Protein AF-A0A6A5QV80-F1 (afdb_monomer)

Solvent-accessible surface area (backbone atoms only — not comparable to full-atom values): 5969 Å² total; per-residue (Å²): 132,84,46,29,39,36,25,45,33,36,29,48,87,46,81,42,94,85,45,54,54,39,52,29,40,38,40,28,44,83,92,55,65,40,21,38,32,45,32,51,43,80,76,35,73,96,61,47,35,43,42,76,47,79,41,78,70,37,58,73,84,38,91,56,51,80,46,73,46,82,73,49,76,40,48,68,88,49,48,67,58,51,54,49,56,62,69,69,54,77,53,57,68,71,70,76,64,67,78,79,82,125

Mean predicted aligned error: 7.49 Å

InterPro domains:
  IPR046670 Protein of unknown function DUF6540 [PF20174] (16-96)

Foldseek 3Di:
DWWKWWKKFWFFPCPDLQTHIFIWIWIGTPPDQFTKIFGFDQPDSVFSDTDTDIDGRHGPPDPRTPDMDTDDIGDPVCVVVVSVVSNPPDRDGGPPDDPPPD

pLDDT: mean 78.64, std 13.97, range [35.72, 94.88]

Sequence (102 aa):
MSHYTLSIGVYGDGEDPSHRSHWGFLMSKPGQAVGNLLHVQLISLQGLVYQFETRSGHPLQSQTCKGMVLLDYIQPANYNQVVKIISEEPAPRNGKVRIPLL

Radius of gyration: 14.05 Å; Cα contacts (8 Å, |Δi|>4): 189; chains: 1; bounding box: 36×27×35 Å

Structure (mmCIF, N/CA/C/O backbone):
data_AF-A0A6A5QV80-F1
#
_entry.id   AF-A0A6A5QV80-F1
#
loop_
_atom_site.group_PDB
_atom_site.id
_atom_site.type_symbol
_atom_site.label_atom_id
_atom_site.label_alt_id
_atom_site.label_comp_id
_atom_site.label_asym_id
_atom_site.label_entity_id
_atom_site.label_seq_id
_atom_site.pdbx_PDB_ins_code
_atom_site.Cartn_x
_atom_site.Cartn_y
_atom_site.Cartn_z
_atom_site.occupancy
_atom_site.B_iso_or_equiv
_atom_site.auth_seq_id
_atom_site.auth_comp_id
_atom_site.auth_asym_id
_atom_site.auth_atom_id
_atom_site.pdbx_PDB_model_num
ATOM 1 N N . MET A 1 1 ? -18.426 -0.059 14.785 1.00 58.78 1 MET A N 1
ATOM 2 C CA . MET A 1 1 ? -17.767 -1.324 14.383 1.00 58.78 1 MET A CA 1
ATOM 3 C C . MET A 1 1 ? -16.326 -1.021 14.016 1.00 58.78 1 MET A C 1
ATOM 5 O O . MET A 1 1 ? -16.105 -0.060 13.285 1.00 58.78 1 MET A O 1
ATOM 9 N N . SER A 1 2 ? -15.358 -1.771 14.551 1.00 85.88 2 SER A N 1
ATOM 10 C CA . SER A 1 2 ? -13.952 -1.606 14.171 1.00 85.88 2 SER A CA 1
ATOM 11 C C . SER A 1 2 ? -13.755 -2.113 12.743 1.00 85.88 2 SER A C 1
ATOM 13 O O . SER A 1 2 ? -14.153 -3.226 12.415 1.00 85.88 2 SER A O 1
ATOM 15 N N . HIS A 1 3 ? -13.176 -1.280 11.888 1.00 91.62 3 HIS A N 1
ATOM 16 C CA . HIS A 1 3 ? -12.812 -1.620 10.517 1.00 91.62 3 HIS A CA 1
ATOM 17 C C . HIS A 1 3 ? -11.470 -0.970 10.186 1.00 91.62 3 HIS A C 1
ATOM 19 O O . HIS A 1 3 ? -11.021 -0.056 10.884 1.00 91.62 3 HIS A O 1
ATOM 25 N N . TYR A 1 4 ? -10.832 -1.464 9.137 1.00 93.44 4 TYR A N 1
ATOM 26 C CA . TYR A 1 4 ? -9.697 -0.818 8.500 1.00 93.44 4 TYR A CA 1
ATOM 27 C C . TYR A 1 4 ? -10.173 -0.142 7.217 1.00 93.44 4 TYR A C 1
ATOM 29 O O . TYR A 1 4 ? -11.094 -0.625 6.573 1.00 93.44 4 TYR A O 1
ATOM 37 N N . THR A 1 5 ? -9.564 0.965 6.834 1.00 94.00 5 THR A N 1
ATOM 38 C CA . THR A 1 5 ? -9.694 1.539 5.495 1.00 94.00 5 THR A CA 1
ATOM 39 C C . THR A 1 5 ? -8.597 0.968 4.614 1.00 94.00 5 THR A C 1
ATOM 41 O O . THR A 1 5 ? -7.443 0.932 5.042 1.00 94.00 5 THR A O 1
ATOM 44 N N . LEU A 1 6 ? -8.949 0.543 3.404 1.00 93.12 6 LEU A N 1
ATOM 45 C CA . LEU A 1 6 ? -8.016 0.273 2.317 1.00 93.12 6 LEU A CA 1
ATOM 46 C C . LEU A 1 6 ? -8.055 1.446 1.355 1.00 93.12 6 LEU A C 1
ATOM 48 O O . LEU A 1 6 ? -9.103 1.733 0.782 1.00 93.12 6 LEU A O 1
ATOM 52 N N . SER A 1 7 ? -6.913 2.078 1.144 1.00 91.62 7 SER A N 1
ATOM 53 C CA . SER A 1 7 ? -6.777 3.181 0.200 1.00 91.62 7 SER A CA 1
ATOM 54 C C . SER A 1 7 ? -5.645 2.911 -0.779 1.00 91.62 7 SER A C 1
ATOM 56 O O . SER A 1 7 ? -4.678 2.236 -0.433 1.00 91.62 7 SER A O 1
ATOM 58 N N . ILE A 1 8 ? -5.736 3.474 -1.979 1.00 89.56 8 ILE A N 1
ATOM 59 C CA . ILE A 1 8 ? -4.609 3.575 -2.908 1.00 89.56 8 ILE A CA 1
ATOM 60 C C . ILE A 1 8 ? -4.015 4.979 -2.815 1.00 89.56 8 ILE A C 1
ATOM 62 O O . ILE A 1 8 ? -4.733 5.971 -2.932 1.00 89.56 8 ILE A O 1
ATOM 66 N N . GLY A 1 9 ? -2.714 5.058 -2.550 1.00 87.06 9 GLY A N 1
ATOM 67 C CA . GLY A 1 9 ? -1.938 6.293 -2.544 1.00 87.06 9 GLY A CA 1
ATOM 68 C C . GLY A 1 9 ? -1.062 6.383 -3.788 1.00 87.06 9 GLY A C 1
ATOM 69 O O . GLY A 1 9 ? -0.450 5.388 -4.180 1.00 87.06 9 GLY A O 1
ATOM 70 N N . VAL A 1 10 ? -0.993 7.568 -4.390 1.00 84.31 10 VAL A N 1
ATOM 71 C CA . VAL A 1 10 ? -0.050 7.895 -5.466 1.00 84.31 10 VAL A CA 1
ATOM 72 C C . VAL A 1 10 ? 1.104 8.686 -4.871 1.00 84.31 10 VAL A C 1
ATOM 74 O O . VAL A 1 10 ? 0.898 9.664 -4.151 1.00 84.31 10 VAL A O 1
ATOM 77 N N . TYR A 1 11 ? 2.321 8.265 -5.181 1.00 79.50 11 TYR A N 1
ATOM 78 C CA . TYR A 1 11 ? 3.557 8.776 -4.616 1.00 79.50 11 TYR A CA 1
ATOM 79 C C . TYR A 1 11 ? 4.496 9.257 -5.715 1.00 79.50 11 TYR A C 1
ATOM 81 O O . TYR A 1 11 ? 4.632 8.604 -6.748 1.00 79.50 11 TYR A O 1
ATOM 89 N N . GLY A 1 12 ? 5.183 10.372 -5.462 1.00 76.06 12 GLY A N 1
ATOM 90 C CA . GLY A 1 12 ? 6.089 11.004 -6.424 1.00 76.06 12 GLY A CA 1
ATOM 91 C C . GLY A 1 12 ? 5.360 11.825 -7.494 1.00 76.06 12 GLY A C 1
ATOM 92 O O . GLY A 1 12 ? 4.299 11.438 -7.982 1.00 76.06 12 GLY A O 1
ATOM 93 N N . ASP A 1 13 ? 5.943 12.968 -7.854 1.00 70.81 13 ASP A N 1
ATOM 94 C CA . ASP A 1 13 ? 5.348 13.943 -8.781 1.00 70.81 13 ASP A CA 1
ATOM 95 C C . ASP A 1 13 ? 5.261 13.449 -10.230 1.00 70.81 13 ASP A C 1
ATOM 97 O O . ASP A 1 13 ? 4.465 13.959 -11.007 1.00 70.81 13 ASP A O 1
ATOM 101 N N . GLY A 1 14 ? 6.078 12.464 -10.620 1.00 68.56 14 GLY A N 1
ATOM 102 C CA . GLY A 1 14 ? 6.096 11.957 -11.998 1.00 68.56 14 GLY A CA 1
ATOM 103 C C . GLY A 1 14 ? 6.697 12.925 -13.018 1.00 68.56 14 GLY A C 1
ATOM 104 O O . GLY A 1 14 ? 6.858 12.555 -14.179 1.00 68.56 14 GLY A O 1
ATOM 105 N N . GLU A 1 15 ? 7.076 14.125 -12.579 1.00 69.62 15 GLU A N 1
ATOM 106 C CA . GLU A 1 15 ? 7.725 15.167 -13.377 1.00 69.62 15 GLU A CA 1
ATOM 107 C C . GLU A 1 15 ? 9.193 14.845 -13.685 1.00 69.62 15 GLU A C 1
ATOM 109 O O . GLU A 1 15 ? 9.725 15.267 -14.710 1.00 69.62 15 GLU A O 1
ATOM 114 N N . ASP A 1 16 ? 9.845 14.056 -12.827 1.00 66.81 16 ASP A N 1
ATOM 115 C CA . ASP A 1 16 ? 11.210 13.582 -13.037 1.00 66.81 16 ASP A CA 1
ATOM 116 C C . ASP A 1 16 ? 11.187 12.143 -13.589 1.00 66.81 16 ASP A C 1
ATOM 118 O O . ASP A 1 16 ? 10.696 11.226 -12.917 1.00 66.81 16 ASP A O 1
ATOM 122 N N . PRO A 1 17 ? 11.763 11.884 -14.780 1.00 65.88 17 PRO A N 1
ATOM 123 C CA . PRO A 1 17 ? 11.951 10.532 -15.309 1.00 65.88 17 PRO A CA 1
ATOM 124 C C . PRO A 1 17 ? 12.710 9.594 -14.356 1.00 65.88 17 PRO A C 1
ATOM 126 O O . PRO A 1 17 ? 12.566 8.372 -14.474 1.00 65.88 17 PRO A O 1
ATOM 129 N N . SER A 1 18 ? 13.484 10.179 -13.435 1.00 63.19 18 SER A N 1
ATOM 130 C CA . SER A 1 18 ? 14.262 9.562 -12.356 1.00 63.19 18 SER A CA 1
ATOM 131 C C . SER A 1 18 ? 13.447 9.335 -11.070 1.00 63.19 18 SER A C 1
ATOM 133 O O . SER A 1 18 ? 13.825 8.545 -10.215 1.00 63.19 18 SE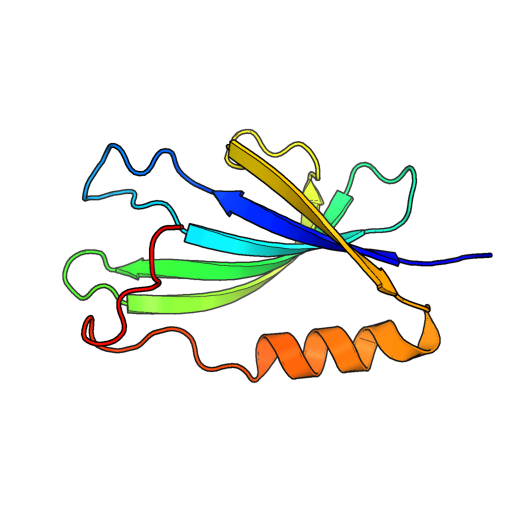R A O 1
ATOM 135 N N . HIS A 1 19 ? 12.290 9.975 -10.919 1.00 63.12 19 HIS A N 1
ATOM 136 C CA . HIS A 1 19 ? 11.407 9.816 -9.760 1.00 63.12 19 HIS A CA 1
ATOM 137 C C . HIS A 1 19 ? 9.956 9.702 -10.221 1.00 63.12 19 HIS A C 1
ATOM 139 O O . HIS A 1 19 ? 9.088 10.509 -9.884 1.00 63.12 19 HIS A O 1
ATOM 145 N N . ARG A 1 20 ? 9.702 8.669 -11.032 1.00 70.31 20 ARG A N 1
ATOM 146 C CA . ARG A 1 20 ? 8.374 8.405 -11.589 1.00 70.31 20 ARG A CA 1
ATOM 147 C C . ARG A 1 20 ? 7.340 8.202 -10.489 1.00 70.31 20 ARG A C 1
ATOM 149 O O . ARG A 1 20 ? 7.627 7.596 -9.448 1.00 70.31 20 ARG A O 1
ATOM 156 N N . SER A 1 21 ? 6.116 8.635 -10.782 1.00 74.12 21 SER A N 1
ATOM 157 C CA . SER A 1 21 ? 4.976 8.320 -9.939 1.00 74.12 21 SER A CA 1
ATOM 158 C C . SER A 1 21 ? 4.812 6.812 -9.816 1.00 74.12 21 SER A C 1
ATOM 160 O O . SER A 1 21 ? 5.006 6.051 -10.769 1.00 74.12 21 SER A O 1
ATOM 162 N N . HIS A 1 22 ? 4.465 6.387 -8.617 1.00 76.75 22 HIS A N 1
ATOM 163 C CA . HIS A 1 22 ? 4.214 5.001 -8.274 1.00 76.75 22 HIS A CA 1
ATOM 164 C C . HIS A 1 22 ? 3.088 4.950 -7.247 1.00 76.75 22 HIS A C 1
ATOM 166 O O . HIS A 1 22 ? 2.695 5.973 -6.688 1.00 76.75 22 HIS A O 1
ATOM 172 N N . TRP A 1 23 ? 2.517 3.773 -7.036 1.00 80.94 23 TRP A N 1
ATOM 173 C CA . TRP A 1 23 ? 1.363 3.617 -6.163 1.00 80.94 23 TRP A CA 1
ATOM 174 C C . TRP A 1 23 ? 1.625 2.576 -5.079 1.00 80.94 23 TRP A C 1
ATOM 176 O O . TRP A 1 23 ? 2.476 1.693 -5.208 1.00 80.94 23 TRP A O 1
ATOM 186 N N . GLY A 1 24 ? 0.892 2.707 -3.982 1.00 87.19 24 GLY A N 1
ATOM 187 C CA . GLY A 1 24 ? 0.905 1.765 -2.873 1.00 87.19 24 GLY A CA 1
ATOM 188 C C . GLY A 1 24 ? -0.469 1.678 -2.233 1.00 87.19 24 GLY A C 1
ATOM 189 O O . GLY A 1 24 ? -1.255 2.625 -2.294 1.00 87.19 24 GLY A O 1
ATOM 190 N N . PHE A 1 25 ? -0.760 0.543 -1.611 1.00 90.88 25 PHE A N 1
ATOM 191 C CA . PHE A 1 25 ? -1.953 0.391 -0.794 1.00 90.88 25 PHE A CA 1
ATOM 192 C C . PHE A 1 25 ? -1.651 0.771 0.646 1.00 90.88 25 PHE A C 1
ATOM 194 O O . PHE A 1 25 ? -0.642 0.359 1.214 1.00 90.88 25 PHE A O 1
ATOM 201 N N . LEU A 1 26 ? -2.550 1.525 1.259 1.00 91.44 26 LEU A N 1
ATOM 202 C CA . LEU A 1 26 ? -2.447 1.929 2.648 1.00 91.44 26 LEU A CA 1
ATOM 203 C C . LEU A 1 26 ? -3.628 1.366 3.428 1.00 91.44 26 LEU A C 1
ATOM 205 O O . LEU A 1 26 ? -4.786 1.626 3.103 1.00 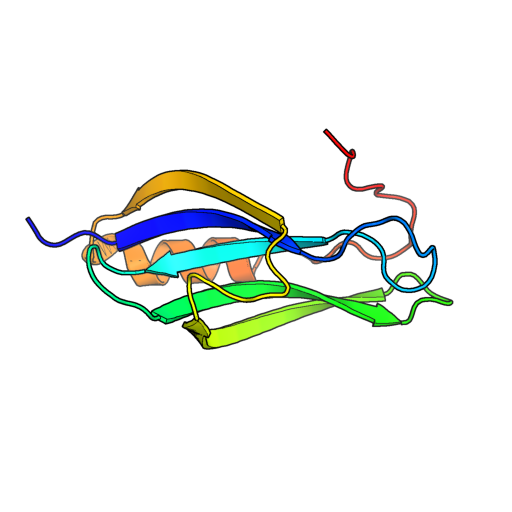91.44 26 LEU A O 1
ATOM 209 N N . MET A 1 27 ? -3.316 0.597 4.467 1.00 92.69 27 MET A N 1
ATOM 210 C CA . MET A 1 27 ? -4.296 0.045 5.392 1.00 92.69 27 MET A CA 1
ATOM 211 C C . MET A 1 27 ? -4.190 0.752 6.738 1.00 92.69 27 MET A C 1
ATOM 213 O O . MET A 1 27 ? -3.163 0.662 7.409 1.00 92.69 27 MET A O 1
ATOM 217 N N . SER A 1 28 ? -5.246 1.422 7.179 1.00 92.62 28 SER A N 1
ATOM 218 C CA . SER A 1 28 ? -5.245 2.146 8.456 1.00 92.62 28 SER A CA 1
ATOM 219 C C . SER A 1 28 ? -6.565 1.990 9.195 1.00 92.62 28 SER A C 1
ATOM 221 O O . SER A 1 28 ? -7.550 1.513 8.642 1.00 92.62 28 SER A O 1
ATOM 223 N N . LYS A 1 29 ? -6.587 2.329 10.484 1.00 90.94 29 LYS A N 1
ATOM 224 C CA . LYS A 1 29 ? -7.846 2.442 11.229 1.00 90.94 29 LYS A CA 1
ATOM 225 C C . LYS A 1 29 ? -8.343 3.887 11.155 1.00 90.94 29 LYS A C 1
ATOM 227 O O . LYS A 1 29 ? -7.513 4.799 11.210 1.00 90.94 29 LYS A O 1
ATOM 232 N N . PRO A 1 30 ? -9.666 4.114 11.124 1.00 85.88 30 PRO A N 1
ATOM 233 C CA . PRO A 1 30 ? -10.225 5.454 11.242 1.00 85.88 30 PRO A CA 1
ATOM 234 C C . PRO A 1 30 ? -9.664 6.199 12.458 1.00 85.88 30 PRO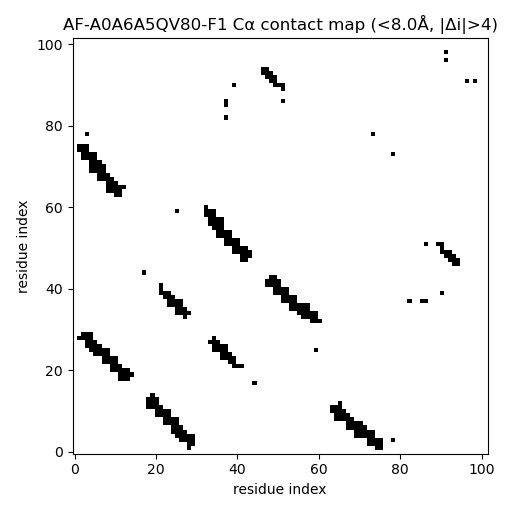 A C 1
ATOM 236 O O . PRO A 1 30 ? -9.567 5.635 13.550 1.00 85.88 30 PRO A O 1
ATOM 239 N N . GLY A 1 31 ? -9.284 7.461 12.259 1.00 83.94 31 GLY A N 1
ATOM 240 C CA . GLY A 1 31 ? -8.746 8.327 13.312 1.00 83.94 31 GLY A CA 1
ATOM 241 C C . GLY A 1 31 ? -7.283 8.074 13.697 1.00 83.94 31 GLY A C 1
ATOM 242 O O . GLY A 1 31 ? -6.767 8.780 14.557 1.00 83.94 31 GLY A O 1
ATOM 243 N N . GLN A 1 32 ? -6.594 7.104 13.087 1.00 85.88 32 GLN A N 1
ATOM 244 C CA . GLN A 1 32 ? -5.145 6.958 13.253 1.00 85.88 32 GLN A CA 1
ATOM 245 C C . GLN A 1 32 ? -4.394 7.910 12.321 1.00 85.88 32 GLN A C 1
ATOM 247 O O . GLN A 1 32 ? -4.859 8.203 11.226 1.00 85.88 32 GLN A O 1
ATOM 252 N N . ALA A 1 33 ? -3.211 8.359 12.746 1.00 86.69 33 ALA A N 1
ATOM 253 C CA . ALA A 1 33 ? -2.294 9.141 11.911 1.00 86.69 33 ALA A CA 1
ATOM 254 C C . ALA A 1 33 ? -1.331 8.259 11.093 1.00 86.69 33 ALA A C 1
ATOM 256 O O . ALA A 1 33 ? -0.669 8.742 10.175 1.00 86.69 33 ALA A O 1
ATOM 257 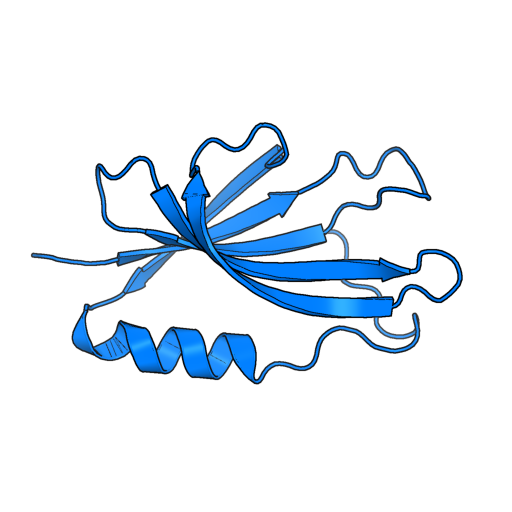N N . VAL A 1 34 ? -1.274 6.961 11.409 1.00 89.62 34 VAL A N 1
ATOM 258 C CA . VAL A 1 34 ? -0.390 5.981 10.773 1.00 89.62 34 VAL A CA 1
ATOM 259 C C . VAL A 1 34 ? -1.155 4.737 10.314 1.00 89.62 34 VAL A C 1
ATOM 261 O O . VAL A 1 34 ? -2.232 4.422 10.827 1.00 89.62 34 VAL A O 1
ATOM 264 N N . GLY A 1 35 ? -0.583 4.012 9.356 1.00 90.19 35 GLY A N 1
ATOM 265 C CA . GLY A 1 35 ? -1.102 2.752 8.834 1.00 90.19 35 GLY A CA 1
ATOM 266 C C . GLY A 1 35 ? 0.006 1.811 8.369 1.00 90.19 35 GLY A C 1
ATOM 267 O O . GLY A 1 35 ? 1.192 2.072 8.560 1.00 90.19 35 GLY A O 1
ATOM 268 N N . ASN A 1 36 ? -0.392 0.707 7.749 1.00 91.06 36 ASN A N 1
ATOM 269 C CA . ASN A 1 36 ? 0.513 -0.231 7.103 1.00 91.06 36 ASN A CA 1
ATOM 270 C C . ASN A 1 36 ? 0.491 0.026 5.601 1.00 91.06 36 ASN A C 1
ATOM 272 O O . ASN A 1 36 ? -0.557 -0.080 4.961 1.00 91.06 36 ASN A O 1
ATOM 276 N N . LEU A 1 37 ? 1.648 0.398 5.067 1.00 88.88 37 LEU A N 1
ATOM 277 C CA . LEU A 1 37 ? 1.851 0.652 3.654 1.00 88.88 37 LEU A CA 1
ATOM 278 C C . LEU A 1 37 ? 2.345 -0.629 2.978 1.00 88.88 37 LEU A C 1
ATOM 280 O O . LEU A 1 37 ? 3.355 -1.197 3.388 1.00 88.88 37 LEU A O 1
ATOM 284 N N . LEU A 1 38 ? 1.644 -1.048 1.934 1.00 87.38 38 LEU A N 1
ATOM 285 C CA . LEU A 1 38 ? 1.978 -2.147 1.036 1.00 87.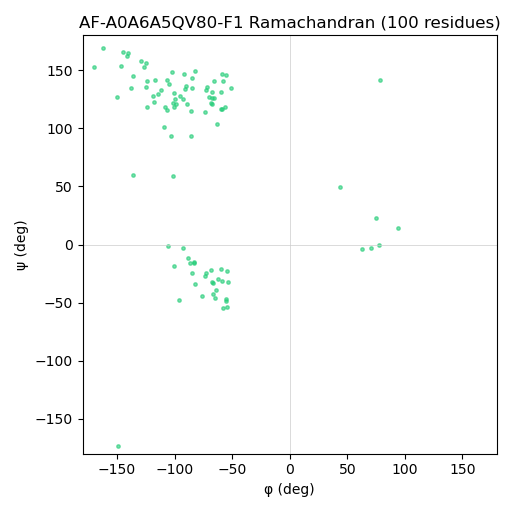38 38 LEU A CA 1
ATOM 286 C C . LEU A 1 38 ? 2.372 -1.509 -0.300 1.00 87.38 38 LEU A C 1
ATOM 288 O O . LEU A 1 38 ? 1.526 -1.018 -1.047 1.00 87.38 38 LEU A O 1
ATOM 292 N N . HIS A 1 39 ? 3.670 -1.417 -0.545 1.00 83.25 39 HIS A N 1
ATOM 293 C CA . HIS A 1 39 ? 4.255 -0.488 -1.500 1.00 83.25 39 HIS A CA 1
ATOM 294 C C . HIS A 1 39 ? 4.955 -1.203 -2.648 1.00 83.25 39 HIS A C 1
ATOM 296 O O . HIS A 1 39 ? 5.665 -2.178 -2.427 1.00 83.25 39 HIS A O 1
ATOM 302 N N . VAL A 1 40 ? 4.837 -0.664 -3.862 1.00 77.62 40 VAL A N 1
ATOM 303 C CA . VAL A 1 40 ? 5.679 -1.052 -4.996 1.00 77.62 40 VAL A CA 1
ATOM 304 C C . VAL A 1 40 ? 6.732 0.039 -5.202 1.00 77.62 40 VAL A C 1
ATOM 306 O O . VAL A 1 40 ? 6.492 1.037 -5.881 1.00 77.62 40 VAL A O 1
ATOM 309 N N . GLN A 1 41 ? 7.904 -0.134 -4.590 1.00 76.31 41 GLN A N 1
ATOM 310 C CA . GLN A 1 41 ? 8.992 0.840 -4.659 1.00 76.31 41 GLN A CA 1
ATOM 311 C C . GLN A 1 41 ? 9.842 0.629 -5.915 1.00 76.31 41 GLN A C 1
ATOM 313 O O . GLN A 1 41 ? 10.258 -0.487 -6.224 1.00 76.31 41 GLN A O 1
ATOM 318 N N . LEU A 1 42 ? 10.168 1.717 -6.612 1.00 73.31 42 LEU A N 1
ATOM 319 C CA . LEU A 1 42 ? 11.183 1.720 -7.662 1.00 73.31 42 LEU A CA 1
ATOM 320 C C . LEU A 1 42 ? 12.580 1.638 -7.028 1.00 73.31 42 LEU A C 1
ATOM 322 O O . LEU A 1 42 ? 13.006 2.564 -6.342 1.00 73.31 42 LEU A O 1
ATOM 326 N N . ILE A 1 43 ? 13.286 0.531 -7.2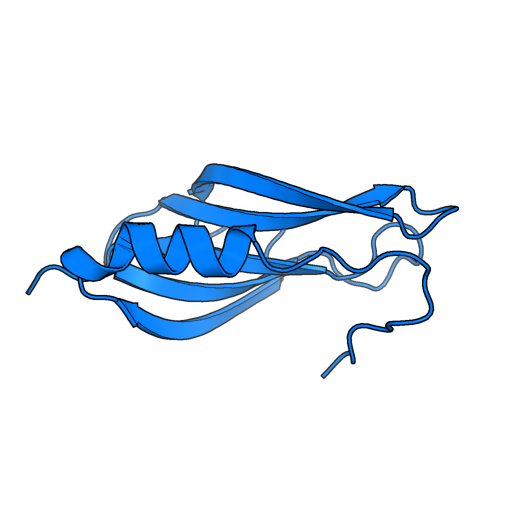55 1.00 77.06 43 ILE A N 1
ATOM 327 C CA . ILE A 1 43 ? 14.631 0.286 -6.708 1.00 77.06 43 ILE A CA 1
ATOM 328 C C . ILE A 1 43 ? 15.748 0.549 -7.724 1.00 77.06 43 ILE A C 1
ATOM 330 O O . ILE A 1 43 ? 16.900 0.730 -7.341 1.00 77.06 43 ILE A O 1
ATOM 334 N N . SER A 1 44 ? 15.433 0.589 -9.023 1.00 70.06 44 SER A N 1
ATOM 335 C CA . SER A 1 44 ? 16.393 0.968 -10.063 1.00 70.06 44 SER A CA 1
ATOM 336 C C . SER A 1 44 ? 15.703 1.629 -11.246 1.00 70.06 44 SER A C 1
ATOM 338 O O . SER A 1 44 ? 14.796 1.057 -11.849 1.00 70.06 44 SER A O 1
ATOM 340 N N . LEU A 1 45 ? 16.190 2.810 -11.617 1.00 69.38 45 LEU A N 1
ATOM 341 C CA . LEU A 1 45 ? 15.694 3.573 -12.756 1.00 69.38 45 LEU A CA 1
ATOM 342 C C . LEU A 1 45 ? 16.165 3.036 -14.094 1.00 69.38 45 LEU A C 1
ATOM 344 O O . LEU A 1 45 ? 15.358 2.898 -15.010 1.00 69.38 45 LEU A O 1
ATOM 348 N N . GLN A 1 46 ? 17.453 2.702 -14.198 1.00 69.12 46 GLN A N 1
ATOM 349 C CA . GLN A 1 46 ? 18.047 2.197 -15.435 1.00 69.12 46 GLN A CA 1
ATOM 350 C C . GLN A 1 46 ? 17.362 0.908 -15.913 1.00 69.12 46 GLN A C 1
ATOM 352 O O . GLN A 1 46 ? 17.262 0.688 -17.116 1.00 69.12 46 GLN A O 1
ATOM 357 N N . GLY A 1 47 ? 16.863 0.080 -14.986 1.00 64.50 47 GLY A N 1
ATOM 358 C CA . GLY A 1 47 ? 16.141 -1.156 -15.301 1.00 64.50 47 GLY A CA 1
ATOM 359 C C . GLY A 1 47 ? 14.626 -1.107 -15.092 1.00 64.50 47 GLY A C 1
ATOM 360 O O . GLY A 1 47 ? 13.972 -2.119 -15.338 1.00 64.50 47 GLY A O 1
ATOM 361 N N . LEU A 1 48 ? 14.071 0.019 -14.614 1.00 68.88 48 LEU A N 1
ATOM 362 C CA . LEU A 1 48 ? 12.687 0.120 -14.120 1.00 68.88 48 LEU A CA 1
ATOM 363 C C . LEU A 1 48 ? 12.317 -1.072 -13.224 1.00 68.88 48 LEU A C 1
ATOM 365 O O . LEU A 1 48 ? 11.322 -1.765 -13.445 1.00 68.88 48 LEU A O 1
ATOM 369 N N . VAL A 1 49 ? 13.186 -1.358 -12.256 1.00 70.44 49 VAL A N 1
ATOM 370 C CA . VAL A 1 49 ? 13.018 -2.498 -11.359 1.00 70.44 49 VAL A CA 1
ATOM 371 C C . VAL A 1 49 ? 12.203 -2.046 -10.166 1.00 70.44 49 VAL A C 1
ATOM 373 O O . VAL A 1 49 ? 12.614 -1.145 -9.434 1.00 70.44 49 VAL A O 1
ATOM 376 N N . TYR A 1 50 ? 11.066 -2.699 -9.967 1.00 73.81 50 TYR A N 1
ATOM 377 C CA . TYR A 1 50 ? 10.195 -2.466 -8.831 1.00 73.81 50 TYR A CA 1
ATOM 378 C C . TYR A 1 50 ? 10.291 -3.624 -7.842 1.00 73.81 50 TYR A C 1
ATOM 380 O O . TYR A 1 50 ? 10.379 -4.792 -8.232 1.00 73.81 50 TYR A O 1
ATOM 388 N N . GLN A 1 51 ? 10.251 -3.296 -6.559 1.00 76.56 51 GLN A N 1
ATOM 389 C CA . GLN A 1 51 ? 10.225 -4.256 -5.471 1.00 76.56 51 GLN A CA 1
ATOM 390 C C . GLN A 1 51 ? 9.026 -3.979 -4.576 1.00 76.56 51 GLN A C 1
ATOM 392 O O . GLN A 1 51 ? 8.738 -2.833 -4.232 1.00 76.56 51 GLN A O 1
ATOM 397 N N . PHE A 1 52 ? 8.336 -5.051 -4.200 1.00 80.69 52 PHE A N 1
ATOM 398 C CA . PHE A 1 52 ? 7.313 -4.975 -3.175 1.00 80.69 52 PHE A CA 1
ATOM 399 C C . PHE A 1 52 ? 7.963 -4.803 -1.798 1.00 80.69 52 PHE A C 1
ATOM 401 O O . PHE A 1 52 ? 8.890 -5.534 -1.444 1.00 80.69 52 PHE A O 1
ATOM 408 N N . GLU A 1 53 ? 7.455 -3.861 -1.019 1.00 84.25 53 GLU A N 1
ATOM 409 C CA . GLU A 1 53 ? 7.889 -3.578 0.341 1.00 84.25 53 GLU A CA 1
ATOM 410 C C . GLU A 1 53 ? 6.665 -3.378 1.239 1.00 84.25 53 GLU A C 1
ATOM 412 O O . GLU A 1 53 ? 5.655 -2.813 0.827 1.00 84.25 53 GLU A O 1
ATOM 417 N N . THR A 1 54 ? 6.752 -3.814 2.494 1.00 86.06 54 THR A N 1
ATOM 418 C CA . THR A 1 54 ? 5.748 -3.499 3.515 1.00 86.06 54 THR A CA 1
ATOM 419 C C . THR A 1 54 ? 6.369 -2.637 4.603 1.00 86.06 54 THR A C 1
ATOM 421 O O . THR A 1 54 ? 7.409 -2.992 5.154 1.00 86.06 54 THR A O 1
ATOM 424 N N . ARG A 1 55 ? 5.719 -1.520 4.945 1.00 87.50 55 ARG A N 1
ATOM 425 C CA . ARG A 1 55 ? 6.139 -0.622 6.028 1.00 87.50 55 ARG A CA 1
ATOM 426 C C . ARG A 1 55 ? 5.018 -0.443 7.040 1.00 87.50 55 ARG A C 1
ATOM 428 O O . ARG A 1 55 ? 3.959 0.093 6.716 1.00 87.50 55 ARG A O 1
ATOM 435 N N . SER A 1 56 ? 5.275 -0.848 8.277 1.00 88.56 56 SER A N 1
ATOM 436 C CA . SER A 1 56 ? 4.356 -0.627 9.395 1.00 88.56 56 SER A CA 1
ATOM 437 C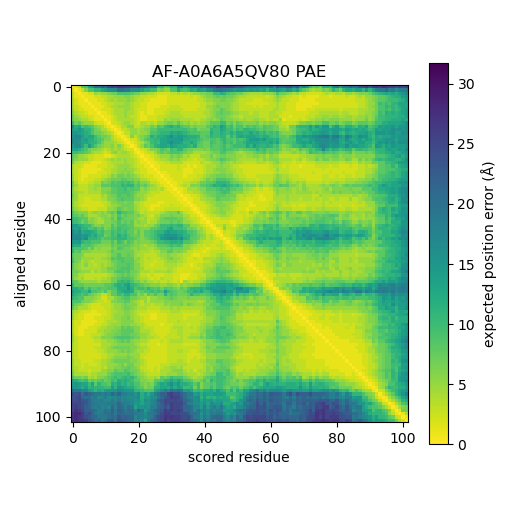 C . SER A 1 56 ? 4.560 0.755 10.013 1.00 88.56 56 SER A C 1
ATOM 439 O O . SER A 1 56 ? 5.691 1.223 10.121 1.00 88.56 56 SER A O 1
ATOM 441 N N . GLY A 1 57 ? 3.476 1.406 10.442 1.00 86.50 57 GLY A N 1
ATOM 442 C CA . GLY A 1 57 ? 3.547 2.739 11.059 1.00 86.50 57 GLY A CA 1
ATOM 443 C C . GLY A 1 57 ? 3.796 3.882 10.066 1.00 86.50 57 GLY A C 1
ATOM 444 O O . GLY A 1 57 ? 4.283 4.941 10.455 1.00 86.50 57 GLY A O 1
ATOM 445 N N . HIS A 1 58 ? 3.467 3.688 8.788 1.00 85.88 58 HIS A N 1
ATOM 446 C CA . HIS A 1 58 ? 3.610 4.710 7.759 1.00 85.88 58 HIS A CA 1
ATOM 447 C C . HIS A 1 58 ? 2.628 5.876 7.988 1.00 85.88 58 HIS A C 1
ATOM 449 O O . HIS A 1 58 ? 1.433 5.617 8.163 1.00 85.88 58 HIS A O 1
ATOM 455 N N . PRO A 1 59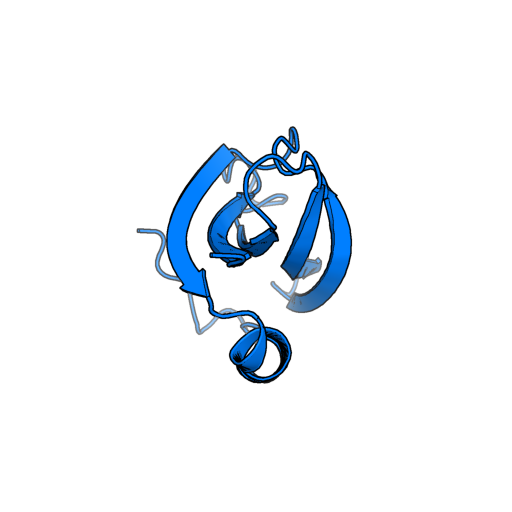 ? 3.079 7.144 7.957 1.00 85.19 59 PRO A N 1
ATOM 456 C CA . PRO A 1 59 ? 2.194 8.302 8.076 1.00 85.19 59 PRO A CA 1
ATOM 457 C C . PRO A 1 59 ? 1.143 8.357 6.961 1.00 85.19 59 PRO A C 1
ATOM 459 O O . PRO A 1 59 ? 1.478 8.273 5.782 1.00 85.19 59 PRO A O 1
ATOM 462 N N . LEU A 1 60 ? -0.125 8.565 7.322 1.00 77.25 60 LEU A N 1
ATOM 463 C CA . LEU A 1 60 ? -1.225 8.740 6.358 1.00 77.25 60 LEU A CA 1
ATOM 464 C C . LEU A 1 60 ? -1.110 10.047 5.564 1.00 77.25 60 LEU A C 1
ATOM 466 O O . LEU A 1 60 ? -1.490 10.100 4.399 1.00 77.25 60 LEU A O 1
ATOM 470 N N . GLN A 1 61 ? -0.558 11.088 6.187 1.00 77.31 61 GLN A N 1
ATOM 471 C CA . GLN A 1 61 ? -0.240 12.369 5.555 1.00 77.31 61 GLN A CA 1
ATOM 472 C C . GLN A 1 61 ? 1.261 12.446 5.253 1.00 77.31 61 GLN A C 1
ATOM 474 O O . GLN A 1 61 ? 1.979 13.295 5.780 1.00 77.31 61 GLN A O 1
ATOM 479 N N . SER A 1 62 ? 1.769 11.512 4.448 1.00 71.06 62 SER A N 1
ATOM 480 C CA . SER A 1 62 ? 3.155 11.584 3.978 1.00 71.06 62 SER A CA 1
ATOM 481 C C . SER A 1 62 ? 3.310 12.711 2.954 1.00 71.06 62 SER A C 1
ATOM 483 O O . SER A 1 62 ? 2.526 12.786 2.012 1.00 71.06 62 SER A O 1
ATOM 485 N N . GLN A 1 63 ? 4.368 13.524 3.066 1.00 61.03 63 GLN A N 1
ATOM 486 C CA . GLN A 1 63 ? 4.705 14.557 2.067 1.00 61.03 63 GLN A CA 1
ATOM 487 C C . GLN A 1 63 ? 4.959 13.973 0.668 1.00 61.03 63 GLN A C 1
ATOM 489 O O . GLN A 1 63 ? 4.877 14.674 -0.337 1.00 61.03 63 GLN A O 1
ATOM 494 N N . THR A 1 64 ? 5.271 12.678 0.600 1.00 70.44 64 THR A N 1
ATOM 495 C CA . THR A 1 64 ? 5.500 11.967 -0.658 1.00 70.44 64 THR A CA 1
ATOM 496 C C . THR A 1 64 ? 4.212 11.493 -1.327 1.00 70.44 64 THR A C 1
ATOM 498 O O . THR A 1 64 ? 4.263 11.153 -2.506 1.00 70.44 64 THR A O 1
ATOM 501 N N . CYS A 1 65 ? 3.082 11.465 -0.608 1.00 78.56 65 CYS A N 1
ATOM 502 C CA . CYS A 1 65 ? 1.778 11.075 -1.137 1.00 78.56 65 CYS A CA 1
ATOM 503 C C . CYS A 1 65 ? 1.107 12.295 -1.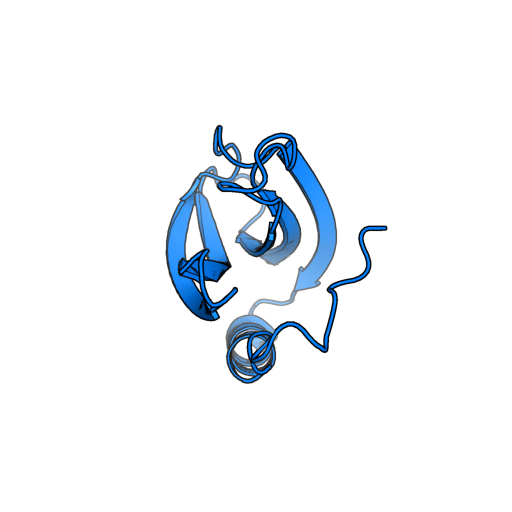779 1.00 78.56 65 CYS A C 1
ATOM 505 O O . CYS A 1 65 ? 0.796 13.271 -1.099 1.00 78.56 65 CYS A O 1
ATOM 507 N N . LYS A 1 66 ? 0.898 12.244 -3.093 1.00 81.25 66 LYS A N 1
ATOM 508 C CA . LYS A 1 66 ? 0.285 13.327 -3.878 1.00 81.25 66 LYS A CA 1
ATOM 509 C C . LYS A 1 66 ? -1.235 13.267 -3.864 1.00 81.25 66 LYS A C 1
ATOM 511 O O . LYS A 1 66 ? -1.898 14.286 -4.015 1.00 81.25 66 LYS A O 1
ATOM 516 N N . GLY A 1 67 ? -1.782 12.083 -3.632 1.00 82.44 67 GLY A N 1
ATOM 517 C CA . GLY A 1 67 ? -3.211 11.871 -3.508 1.00 82.44 67 GLY A CA 1
ATOM 518 C C . GLY A 1 67 ? -3.502 10.471 -3.003 1.00 82.44 67 GLY A C 1
ATOM 519 O O . GLY A 1 67 ? -2.718 9.546 -3.214 1.00 82.44 67 GLY A O 1
ATOM 520 N N . MET A 1 68 ? -4.636 10.323 -2.328 1.00 87.12 68 MET A N 1
ATOM 521 C CA . MET A 1 68 ? -5.093 9.044 -1.810 1.00 87.12 68 MET A CA 1
ATOM 522 C C . MET A 1 68 ? -6.590 8.898 -2.055 1.00 87.12 68 MET A C 1
ATOM 524 O O . MET A 1 68 ? -7.359 9.818 -1.782 1.00 87.12 68 MET A O 1
ATOM 528 N N . VAL A 1 69 ? -6.993 7.726 -2.535 1.00 89.62 69 VAL A N 1
ATOM 529 C CA . VAL A 1 69 ? -8.393 7.376 -2.775 1.00 89.62 69 VAL A CA 1
ATOM 530 C C . VAL A 1 69 ? -8.749 6.178 -1.909 1.00 89.62 69 VAL A C 1
ATOM 532 O O . VAL A 1 69 ? -8.049 5.165 -1.923 1.00 89.62 69 VAL A O 1
ATOM 535 N N . LEU A 1 70 ? -9.833 6.301 -1.144 1.00 91.69 70 LEU A N 1
ATOM 536 C CA . LEU A 1 70 ? -10.412 5.186 -0.403 1.00 91.69 70 LEU A CA 1
ATOM 537 C C . LEU A 1 70 ? -10.986 4.170 -1.396 1.00 91.69 70 LEU A C 1
ATOM 539 O O . LEU A 1 70 ? -11.804 4.531 -2.237 1.00 91.69 70 LEU A O 1
ATOM 543 N N . LEU A 1 71 ? -10.572 2.914 -1.271 1.00 91.56 71 LEU A N 1
ATOM 544 C CA . LEU A 1 71 ? -11.089 1.808 -2.070 1.00 91.56 71 LEU A CA 1
ATOM 545 C C . LEU A 1 71 ? -12.195 1.059 -1.336 1.00 91.56 71 LEU A C 1
ATOM 547 O O . LEU A 1 71 ? -13.235 0.793 -1.927 1.00 91.56 71 LEU A O 1
ATOM 551 N N . ASP A 1 72 ? -11.969 0.710 -0.065 1.00 94.00 72 ASP A N 1
ATOM 552 C CA . ASP A 1 72 ? -12.927 -0.098 0.693 1.00 94.00 72 ASP A CA 1
ATOM 553 C C . ASP A 1 72 ? -12.719 -0.031 2.217 1.00 94.00 72 ASP A C 1
ATOM 555 O O . ASP A 1 72 ? -11.692 0.437 2.722 1.00 94.00 72 ASP A O 1
ATOM 559 N N . TYR A 1 73 ? -13.694 -0.557 2.957 1.00 94.88 73 TYR A N 1
ATOM 560 C CA . TYR A 1 73 ? -13.644 -0.800 4.391 1.00 94.88 73 TYR A CA 1
ATOM 561 C C . TYR A 1 73 ? -13.493 -2.295 4.684 1.00 94.88 73 TYR A C 1
ATOM 563 O O . TYR A 1 73 ? -14.380 -3.112 4.452 1.00 94.88 73 TYR A O 1
ATOM 571 N N . ILE A 1 74 ? -12.368 -2.658 5.285 1.00 94.12 74 ILE A N 1
ATOM 572 C CA . ILE A 1 74 ? -12.002 -4.036 5.579 1.00 94.12 74 ILE A CA 1
ATOM 573 C C . ILE A 1 74 ? -12.405 -4.398 7.005 1.00 94.12 74 ILE A C 1
ATOM 575 O O . ILE A 1 74 ? -12.013 -3.752 7.983 1.00 94.12 74 ILE A O 1
ATOM 579 N N . GLN A 1 75 ? -13.135 -5.501 7.141 1.00 94.75 75 GLN A N 1
ATOM 580 C CA . GLN A 1 75 ? -13.394 -6.103 8.444 1.00 94.75 75 GLN A CA 1
ATOM 581 C C . GLN A 1 75 ? -12.092 -6.642 9.061 1.00 94.75 75 GLN A C 1
ATOM 583 O O . GLN A 1 75 ? -11.297 -7.256 8.349 1.00 94.75 75 GLN A O 1
ATOM 588 N N . PRO A 1 76 ? -11.872 -6.510 10.382 1.00 92.56 76 PRO A N 1
ATOM 589 C CA . PRO A 1 76 ? -10.633 -6.956 11.022 1.00 92.56 76 PRO A CA 1
ATOM 590 C C . PRO A 1 76 ? -10.263 -8.421 10.754 1.00 92.56 76 PRO A C 1
ATOM 592 O O . PRO A 1 76 ? -9.081 -8.730 10.645 1.00 92.56 76 PRO A O 1
ATOM 595 N N . ALA A 1 77 ? -11.258 -9.300 10.591 1.00 93.94 77 ALA A N 1
ATOM 596 C CA . ALA A 1 77 ? -11.054 -10.710 10.255 1.00 93.94 77 ALA A CA 1
ATOM 597 C C . ALA A 1 77 ? -10.363 -10.922 8.893 1.00 93.94 77 ALA A C 1
ATOM 599 O O . ALA A 1 77 ? -9.605 -11.875 8.733 1.00 93.94 77 ALA A O 1
ATOM 600 N N . ASN A 1 78 ? -10.559 -10.007 7.939 1.00 93.25 78 ASN A N 1
ATOM 601 C CA . ASN A 1 78 ? -10.033 -10.117 6.576 1.00 93.25 78 ASN A CA 1
ATOM 602 C C . ASN A 1 78 ? -8.672 -9.426 6.409 1.00 93.25 78 ASN A C 1
ATOM 604 O O . ASN A 1 78 ? -8.074 -9.495 5.337 1.00 93.25 78 ASN A O 1
ATOM 608 N N . TYR A 1 79 ? -8.161 -8.767 7.455 1.00 90.69 79 TYR A N 1
ATOM 609 C CA . TYR A 1 79 ? -6.949 -7.950 7.386 1.00 90.69 79 TYR A CA 1
ATOM 610 C C . TYR A 1 79 ? -5.748 -8.726 6.822 1.00 90.69 79 TYR A C 1
ATOM 612 O O . TYR A 1 79 ? -5.149 -8.320 5.828 1.00 90.69 79 TYR A O 1
ATOM 620 N N . ASN A 1 80 ? -5.436 -9.882 7.414 1.00 91.50 80 ASN A N 1
ATOM 621 C CA . ASN A 1 80 ? -4.285 -10.695 7.008 1.00 91.50 80 ASN A CA 1
ATOM 622 C C . ASN A 1 80 ? -4.451 -11.281 5.601 1.00 91.50 80 ASN A C 1
ATOM 624 O O . ASN A 1 80 ? -3.470 -11.428 4.877 1.00 91.50 80 ASN A O 1
ATOM 628 N N . GLN A 1 81 ? -5.686 -11.601 5.204 1.00 92.44 81 GLN A N 1
ATOM 629 C CA . GLN A 1 81 ? -5.973 -12.105 3.865 1.00 92.44 81 GLN A CA 1
ATOM 630 C C . GLN A 1 81 ? -5.716 -11.029 2.806 1.00 92.44 81 GLN A C 1
ATOM 632 O O . GLN A 1 81 ? -5.110 -11.323 1.781 1.00 92.44 81 GLN A O 1
ATOM 637 N N . VAL A 1 82 ? -6.120 -9.784 3.070 1.00 89.94 82 VAL A N 1
ATOM 638 C CA . VAL A 1 82 ? -5.876 -8.661 2.157 1.00 89.94 82 VAL A CA 1
ATOM 639 C C . VAL A 1 82 ? -4.383 -8.368 2.029 1.00 89.94 82 VAL A C 1
ATOM 641 O O . VAL A 1 82 ? -3.889 -8.255 0.910 1.00 89.94 82 VAL A O 1
ATOM 644 N N . VAL A 1 83 ? -3.650 -8.323 3.149 1.00 88.38 83 VAL A N 1
ATOM 645 C CA . VAL A 1 83 ? -2.183 -8.164 3.132 1.00 88.38 83 VAL A CA 1
ATOM 646 C C . VAL A 1 83 ? -1.533 -9.252 2.280 1.00 88.38 83 VAL A C 1
ATOM 648 O O . VAL A 1 83 ? -0.712 -8.937 1.423 1.00 88.38 83 VAL A O 1
ATOM 651 N N . LYS A 1 84 ? -1.938 -10.513 2.476 1.00 89.06 84 LYS A N 1
ATOM 652 C CA . LYS A 1 84 ? -1.421 -11.652 1.715 1.00 89.06 84 LYS A CA 1
ATOM 653 C C . LYS A 1 84 ? -1.653 -11.478 0.212 1.00 89.06 84 LYS A C 1
ATOM 655 O O . LYS A 1 84 ? -0.682 -11.502 -0.536 1.00 89.06 84 LYS A O 1
ATOM 660 N N . ILE A 1 85 ? -2.900 -11.246 -0.208 1.00 88.88 85 ILE A N 1
ATOM 661 C CA . ILE A 1 85 ? -3.265 -11.084 -1.627 1.00 88.88 85 ILE A CA 1
ATOM 662 C C . ILE A 1 85 ? -2.434 -9.973 -2.274 1.00 88.88 85 ILE A C 1
ATOM 664 O O . ILE A 1 85 ? -1.831 -10.186 -3.319 1.00 88.88 85 ILE A O 1
ATOM 668 N N . ILE A 1 86 ? -2.358 -8.806 -1.631 1.00 85.25 86 ILE A N 1
ATOM 669 C CA . ILE A 1 86 ? -1.610 -7.661 -2.163 1.00 85.25 86 ILE A CA 1
ATOM 670 C C . ILE A 1 86 ? -0.109 -7.973 -2.262 1.00 85.25 86 ILE A C 1
ATOM 672 O O . ILE A 1 86 ? 0.532 -7.574 -3.227 1.00 85.25 86 ILE A O 1
ATOM 676 N N . SER A 1 87 ? 0.456 -8.678 -1.277 1.00 83.25 87 SER A N 1
ATOM 677 C CA . SER A 1 87 ? 1.887 -9.011 -1.248 1.00 83.25 87 SER A CA 1
ATOM 678 C C . SER A 1 87 ? 2.310 -10.086 -2.250 1.00 83.25 87 SER A C 1
ATOM 680 O O . SER A 1 87 ? 3.480 -10.148 -2.623 1.00 83.25 87 SER A O 1
ATOM 682 N N . GLU A 1 88 ? 1.376 -10.945 -2.660 1.00 84.31 88 GLU A N 1
ATOM 683 C CA . GLU A 1 88 ? 1.620 -12.019 -3.625 1.00 84.31 88 GLU A CA 1
ATOM 684 C C . GLU A 1 88 ? 1.534 -11.524 -5.076 1.00 84.31 88 GLU A C 1
ATOM 686 O O . GLU A 1 88 ? 2.037 -12.198 -5.978 1.00 84.31 88 GLU A O 1
ATOM 691 N N . GLU A 1 89 ? 0.961 -10.337 -5.306 1.00 78.81 89 GLU A N 1
ATOM 692 C CA . GLU A 1 89 ? 0.901 -9.738 -6.634 1.00 78.81 89 GLU A CA 1
ATOM 693 C C . GLU A 1 89 ? 2.318 -9.360 -7.106 1.00 78.81 89 GLU A C 1
ATOM 695 O O . GLU A 1 89 ? 3.027 -8.587 -6.446 1.00 78.81 89 GLU A O 1
ATOM 700 N N . PRO A 1 90 ? 2.785 -9.901 -8.243 1.00 68.25 90 PRO A N 1
ATOM 701 C CA . PRO A 1 90 ? 4.135 -9.646 -8.706 1.00 68.25 90 PRO A CA 1
ATOM 702 C C . PRO A 1 90 ? 4.303 -8.171 -9.075 1.00 68.25 90 PRO A C 1
ATOM 704 O O . PRO A 1 90 ? 3.594 -7.632 -9.924 1.00 68.25 90 PRO A O 1
ATOM 707 N N . ALA A 1 91 ? 5.317 -7.528 -8.489 1.00 67.06 91 ALA A N 1
ATOM 708 C CA . ALA A 1 91 ? 5.722 -6.195 -8.916 1.00 67.06 91 ALA A CA 1
ATOM 709 C C . ALA A 1 91 ? 6.029 -6.193 -10.429 1.00 67.06 91 ALA A C 1
ATOM 711 O O . ALA A 1 91 ? 6.567 -7.185 -10.940 1.00 67.06 91 ALA A O 1
ATOM 712 N N . PRO A 1 92 ? 5.743 -5.097 -11.155 1.00 63.75 92 PRO A N 1
ATOM 713 C CA . PRO A 1 92 ? 6.046 -5.007 -12.573 1.00 63.75 92 PRO A CA 1
ATOM 714 C C . PRO A 1 92 ? 7.531 -5.270 -12.808 1.00 63.75 92 PRO A C 1
ATOM 716 O O . PRO A 1 92 ? 8.402 -4.551 -12.320 1.00 63.75 92 PRO A O 1
ATOM 719 N N . ARG A 1 93 ? 7.827 -6.321 -13.567 1.00 58.78 93 ARG A N 1
ATOM 720 C CA . ARG A 1 93 ? 9.181 -6.642 -14.003 1.00 58.78 93 ARG A CA 1
ATOM 721 C C . ARG A 1 93 ? 9.227 -6.418 -15.508 1.00 58.78 93 ARG A C 1
ATOM 723 O O . ARG A 1 93 ? 8.356 -6.889 -16.238 1.00 58.78 93 ARG A O 1
ATOM 730 N N . ASN A 1 94 ? 10.269 -5.732 -15.974 1.00 55.62 94 ASN A N 1
ATOM 731 C CA . ASN A 1 94 ? 10.727 -5.723 -17.372 1.00 55.62 94 ASN A CA 1
ATOM 732 C C . ASN A 1 94 ? 10.208 -4.593 -18.280 1.00 55.62 94 ASN A C 1
ATOM 734 O O . ASN A 1 94 ? 10.332 -4.722 -19.496 1.00 55.62 94 ASN A O 1
ATOM 738 N N . GLY A 1 95 ? 9.613 -3.511 -17.762 1.00 52.91 95 GLY A N 1
ATOM 739 C CA . GLY A 1 95 ? 9.245 -2.323 -18.564 1.00 52.91 95 GLY A CA 1
ATOM 740 C C . GLY A 1 95 ? 8.208 -2.540 -19.687 1.00 52.91 95 GLY A C 1
ATOM 741 O O . GLY A 1 95 ? 7.801 -1.580 -20.337 1.00 52.91 95 GLY A O 1
ATOM 742 N N . LYS A 1 96 ? 7.768 -3.786 -19.915 1.00 50.44 96 LYS A N 1
ATOM 743 C CA . LYS A 1 96 ? 6.741 -4.183 -20.892 1.00 50.44 96 LYS A CA 1
ATOM 744 C C . LYS A 1 96 ? 5.331 -3.982 -20.352 1.00 50.44 96 LYS A C 1
ATOM 746 O O . LYS A 1 96 ? 4.434 -3.614 -21.102 1.00 50.44 96 LYS A O 1
ATOM 751 N N . VAL A 1 97 ? 5.153 -4.185 -19.048 1.00 51.12 97 VAL A N 1
ATOM 752 C CA . VAL A 1 97 ? 3.938 -3.789 -18.339 1.00 51.12 97 VAL A CA 1
ATOM 753 C C . VAL A 1 97 ? 4.130 -2.334 -17.933 1.00 51.12 97 VAL A C 1
ATOM 755 O O . VAL A 1 97 ? 4.747 -2.034 -16.913 1.00 51.12 97 VAL A O 1
ATOM 758 N N . ARG A 1 98 ? 3.658 -1.413 -18.778 1.00 50.12 98 ARG A N 1
ATOM 759 C CA . ARG A 1 98 ? 3.407 -0.044 -18.326 1.00 50.12 98 ARG A CA 1
ATOM 760 C C . ARG A 1 98 ? 2.232 -0.131 -17.364 1.00 50.12 98 ARG A C 1
ATOM 762 O O . ARG A 1 98 ? 1.173 -0.603 -17.764 1.00 50.12 98 ARG A O 1
ATOM 769 N N . ILE A 1 99 ? 2.415 0.310 -16.122 1.00 50.34 99 ILE A N 1
ATOM 770 C CA . ILE A 1 99 ? 1.264 0.663 -15.291 1.00 50.34 99 ILE A CA 1
ATOM 771 C C . ILE A 1 99 ? 0.550 1.765 -16.086 1.00 50.34 99 ILE A C 1
ATOM 773 O O . ILE A 1 99 ? 1.199 2.777 -16.376 1.00 50.34 99 ILE A O 1
ATOM 777 N N . PRO A 1 100 ? -0.697 1.564 -16.547 1.00 36.09 100 PRO A N 1
ATOM 778 C CA . PRO A 1 100 ? -1.418 2.637 -17.202 1.00 36.09 100 PRO A CA 1
ATOM 779 C C . PRO A 1 100 ? -1.527 3.769 -16.184 1.00 36.09 100 PRO A C 1
ATOM 781 O O . PRO A 1 100 ? -2.074 3.591 -15.098 1.00 36.09 100 PRO A O 1
ATOM 784 N N . LEU A 1 101 ? -0.911 4.902 -16.518 1.00 36.91 101 LEU A N 1
ATOM 785 C CA . LEU A 1 101 ? -1.212 6.169 -15.876 1.00 36.91 101 LEU A CA 1
ATOM 786 C C . LEU A 1 101 ? -2.675 6.439 -16.233 1.00 36.91 101 LEU A C 1
ATOM 788 O O . LEU A 1 101 ? -2.972 6.697 -17.401 1.00 36.91 101 LEU A O 1
ATOM 792 N N . LEU A 1 102 ? -3.574 6.222 -15.274 1.00 35.72 102 LEU A N 1
ATOM 793 C CA . LEU A 1 102 ? -4.907 6.815 -15.321 1.00 35.72 102 LEU A CA 1
ATOM 794 C C . LEU A 1 102 ? -4.766 8.331 -15.182 1.00 35.72 102 LEU A C 1
ATOM 796 O O . LEU A 1 102 ? -3.936 8.754 -14.344 1.00 35.72 102 LEU A O 1
#

Nearest PDB structures (foldseek):
  9cpb-assembly1_3N  TM=3.802E-01  e=6.941E-01  Bos taurus
  2zf4-assembly3_E  TM=5.649E-01  e=1.667E+00  Chromobacterium violaceum
  8to0-assembly1_E1  TM=3.974E-01  e=1.667E+00  Mus musculus
  7rro-assembly1_T  TM=3.002E-01  e=7.332E-01  Bos taurus
  2zf3-assembly2_C  TM=4.309E-01  e=2.075E+00  Chromobacterium violaceum

Organism: Ampelomyces quisqualis (NCBI:txid50730)

Secondary structure (DSSP, 8-state):
---EEEEEEEES-S-STTS--EEEEEEE-TT-SEEEEEEEEEEETTTTEEEEEEEEEEETT-TTEEEEEEEEEE-GGGHHHHHHHHHHSPPP-SSSSPPP--